Protein AF-A0A6N7I9J4-F1 (afdb_monomer_lite)

Secondary structure (DSSP, 8-state):
-EEEEEEEEEES-TT--S-SEEEEEEEETTEEEEEEE-TTSSEEE--HHHHHHTT--SEEEEEE-HHHHHHHHHHHHHHHHH-GGGGSS--S-S-GGGSSSS--------

Sequence (110 aa):
MEKITYYFIRSWDDKLKKPKGLLRRRIVDGVVHEEEFTRELRWEPTEFFKLYRLGHDDDQYEEITEEEAQAFIARTEEKFRQHPELRDVVKFYRSPSEADRSDSSKEATD

Foldseek 3Di:
DKDKWKKFKAAPPPVPVDTPWIWMWMQDPNDIFIWTCDLVLDTDGDCVVVCVVVVVPSIDIDIDDPVVVVVVSVVSVVVCVVPVVVSPPDDPDPDCPPVPPPDPDDDDDD

Radius of gyration: 17.92 Å; chains: 1; bounding box: 37×56×48 Å

pLDDT: mean 80.72, std 20.87, range [32.56, 98.5]

Structure (mmCIF, N/CA/C/O backbone):
data_AF-A0A6N7I9J4-F1
#
_entry.id   AF-A0A6N7I9J4-F1
#
loop_
_atom_site.group_PDB
_atom_site.id
_atom_site.type_symbol
_atom_site.label_atom_id
_atom_site.label_alt_id
_atom_site.label_comp_id
_atom_site.label_asym_id
_atom_site.label_entity_id
_atom_site.label_seq_id
_atom_site.pdbx_PDB_ins_code
_atom_site.Cartn_x
_atom_site.Cartn_y
_atom_site.Cartn_z
_atom_site.occupancy
_atom_site.B_iso_or_equiv
_atom_site.auth_seq_id
_atom_site.auth_comp_id
_atom_site.auth_asym_id
_atom_site.auth_atom_id
_atom_site.pdbx_PDB_model_num
ATOM 1 N N . MET A 1 1 ? -16.570 3.062 13.212 1.00 76.00 1 MET A N 1
ATOM 2 C CA . MET A 1 1 ? -15.206 3.598 13.485 1.00 76.00 1 MET A CA 1
ATOM 3 C C . MET A 1 1 ? -14.295 3.027 12.423 1.00 76.00 1 MET A C 1
ATOM 5 O O . MET A 1 1 ? -14.326 1.817 12.238 1.00 76.00 1 MET A O 1
ATOM 9 N N . GLU A 1 2 ? -13.561 3.871 11.706 1.00 93.06 2 GLU A N 1
ATOM 10 C CA . GLU A 1 2 ? -12.661 3.425 10.641 1.00 93.06 2 GLU A CA 1
ATOM 11 C C . GLU A 1 2 ? -11.224 3.345 11.162 1.00 93.06 2 GLU A C 1
ATOM 13 O O . GLU A 1 2 ? -10.764 4.238 11.875 1.00 93.06 2 GLU A O 1
ATOM 18 N N . LYS A 1 3 ? -10.522 2.265 10.816 1.00 96.62 3 LYS A N 1
ATOM 19 C CA . LYS A 1 3 ? -9.074 2.133 11.009 1.00 96.62 3 LYS A CA 1
ATOM 20 C C . LYS A 1 3 ? -8.438 1.774 9.676 1.00 96.62 3 LYS A C 1
ATOM 22 O O . LYS A 1 3 ? -8.914 0.855 9.014 1.00 96.62 3 LYS A O 1
ATOM 27 N N . ILE A 1 4 ? -7.352 2.451 9.322 1.00 98.25 4 ILE A N 1
ATOM 28 C CA . ILE A 1 4 ? -6.568 2.163 8.120 1.00 98.25 4 ILE A CA 1
ATOM 29 C C . ILE A 1 4 ? -5.138 1.827 8.535 1.00 98.25 4 ILE A C 1
ATOM 31 O O . ILE A 1 4 ? -4.571 2.481 9.409 1.00 98.25 4 ILE A O 1
ATOM 35 N N . THR A 1 5 ? -4.567 0.803 7.912 1.00 98.50 5 THR A N 1
ATOM 36 C CA . THR A 1 5 ? -3.152 0.448 8.036 1.00 98.50 5 THR A CA 1
ATOM 37 C C . THR A 1 5 ? -2.564 0.280 6.642 1.00 98.50 5 THR A C 1
ATOM 39 O O . THR A 1 5 ? -3.201 -0.330 5.780 1.00 98.50 5 THR A O 1
ATOM 42 N N . TYR A 1 6 ? -1.375 0.831 6.416 1.00 98.38 6 TYR A N 1
ATOM 43 C CA . TYR A 1 6 ? -0.700 0.833 5.122 1.00 98.38 6 TYR A CA 1
ATOM 44 C C . 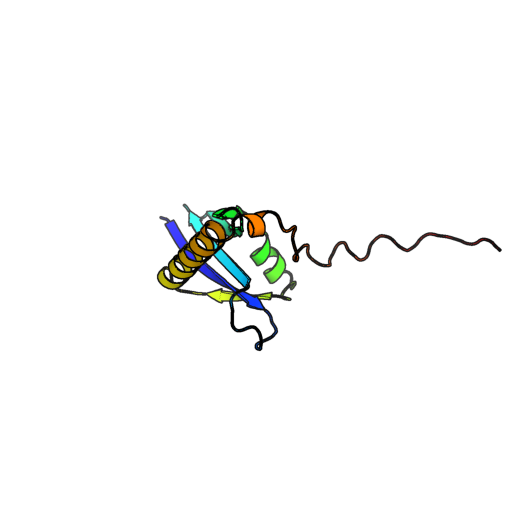TYR A 1 6 ? 0.493 -0.115 5.134 1.00 98.38 6 TYR A C 1
ATOM 46 O O . TYR A 1 6 ? 1.126 -0.304 6.172 1.00 98.38 6 TYR A O 1
ATOM 54 N N . TYR A 1 7 ? 0.808 -0.689 3.973 1.00 97.69 7 TYR A N 1
ATOM 55 C CA . TYR A 1 7 ? 1.940 -1.597 3.832 1.00 97.69 7 TYR A CA 1
ATOM 56 C C . TYR A 1 7 ? 2.665 -1.397 2.502 1.00 97.69 7 TYR A C 1
ATOM 58 O O . TYR A 1 7 ? 2.021 -1.251 1.463 1.00 97.69 7 TYR A O 1
ATOM 66 N N . PHE A 1 8 ? 3.994 -1.462 2.496 1.00 95.81 8 PHE A N 1
ATOM 67 C CA . PHE A 1 8 ? 4.746 -1.642 1.254 1.00 95.81 8 PHE A CA 1
ATOM 68 C C . PHE A 1 8 ? 4.817 -3.112 0.869 1.00 95.81 8 PHE A C 1
ATOM 70 O O . PHE A 1 8 ? 5.028 -3.960 1.727 1.00 95.81 8 PHE A O 1
ATOM 77 N N . ILE A 1 9 ? 4.736 -3.390 -0.433 1.00 93.12 9 ILE A N 1
ATOM 78 C CA . ILE A 1 9 ? 5.117 -4.686 -1.003 1.00 93.12 9 ILE A CA 1
ATOM 79 C C . ILE A 1 9 ? 6.614 -4.645 -1.308 1.00 93.12 9 ILE A C 1
ATOM 81 O O . ILE A 1 9 ? 7.093 -3.731 -1.993 1.00 93.12 9 ILE A O 1
ATOM 85 N N . ARG A 1 10 ? 7.361 -5.629 -0.822 1.00 88.75 10 ARG A N 1
ATOM 86 C CA . ARG A 1 10 ? 8.808 -5.775 -0.989 1.00 88.75 10 ARG A CA 1
ATOM 87 C C . ARG A 1 10 ? 9.111 -7.082 -1.710 1.00 88.75 10 ARG A C 1
ATOM 89 O O . ARG A 1 10 ? 8.451 -8.086 -1.477 1.00 88.75 10 ARG A O 1
ATOM 96 N N . SER A 1 11 ? 10.134 -7.053 -2.559 1.00 81.25 11 SER A N 1
ATOM 97 C CA . SER A 1 11 ? 10.734 -8.289 -3.065 1.00 81.25 11 SER A CA 1
ATOM 98 C C . SER A 1 11 ? 11.361 -9.052 -1.903 1.00 81.25 11 SER A C 1
ATOM 100 O O . SER A 1 11 ? 11.924 -8.418 -1.011 1.00 81.25 11 SER A O 1
ATOM 102 N N . TRP A 1 12 ? 11.353 -10.381 -1.963 1.00 73.75 12 TRP A N 1
ATOM 103 C CA . TRP A 1 12 ? 12.197 -11.204 -1.094 1.00 73.75 12 TRP A CA 1
ATOM 104 C C . TRP A 1 12 ? 13.706 -10.938 -1.305 1.00 73.75 12 TRP A C 1
ATOM 106 O O . TRP A 1 12 ? 14.517 -11.148 -0.410 1.00 73.75 12 TRP A O 1
ATOM 116 N N . ASP A 1 13 ? 14.106 -10.455 -2.490 1.00 75.94 13 ASP A N 1
ATOM 117 C CA . ASP A 1 13 ? 15.496 -10.059 -2.764 1.00 75.94 13 ASP A CA 1
ATOM 118 C C . ASP A 1 13 ? 15.818 -8.667 -2.187 1.00 75.94 13 ASP A C 1
ATOM 120 O O . ASP A 1 13 ? 15.481 -7.636 -2.783 1.00 75.94 13 ASP A O 1
ATOM 124 N N . ASP A 1 14 ? 16.552 -8.652 -1.069 1.00 62.31 14 ASP A N 1
ATOM 125 C CA . ASP A 1 14 ? 17.052 -7.464 -0.358 1.00 62.31 14 ASP A CA 1
ATOM 126 C C . ASP A 1 14 ? 17.863 -6.482 -1.227 1.00 62.31 14 ASP A C 1
ATOM 128 O O . ASP A 1 14 ? 18.050 -5.312 -0.863 1.00 62.31 14 ASP A O 1
ATOM 132 N N . LYS A 1 15 ? 18.352 -6.904 -2.402 1.00 65.25 15 LYS A N 1
ATOM 133 C CA . LYS A 1 15 ? 19.031 -5.998 -3.344 1.00 65.25 15 LYS A CA 1
ATOM 134 C C . LYS A 1 15 ? 18.066 -4.978 -3.952 1.00 65.25 15 LYS A C 1
ATOM 136 O O . LYS A 1 15 ? 18.493 -3.886 -4.344 1.00 65.25 15 LYS A O 1
ATOM 141 N N . LEU A 1 16 ? 16.767 -5.280 -3.996 1.00 64.00 16 LEU A N 1
ATOM 142 C CA . LEU A 1 16 ? 15.726 -4.370 -4.466 1.00 64.00 16 LEU A CA 1
ATOM 143 C C . LEU A 1 16 ? 15.189 -3.518 -3.309 1.00 64.00 16 LEU A C 1
ATOM 145 O O . LEU A 1 16 ? 14.105 -3.734 -2.779 1.00 64.00 16 LEU A O 1
ATOM 149 N N . LYS A 1 17 ? 15.926 -2.455 -2.966 1.00 68.19 17 LYS A N 1
ATOM 150 C CA . LYS A 1 17 ? 15.553 -1.528 -1.877 1.00 68.19 17 LYS A CA 1
ATOM 151 C C . LYS A 1 17 ? 14.251 -0.746 -2.100 1.00 68.19 17 LYS A C 1
ATOM 153 O O . LYS A 1 17 ? 13.772 -0.089 -1.176 1.00 68.19 17 LYS A O 1
ATOM 158 N N . LYS A 1 18 ? 13.693 -0.736 -3.315 1.00 80.94 18 LYS A N 1
ATOM 159 C CA . LYS A 1 18 ? 12.488 0.043 -3.640 1.00 80.94 18 LYS A CA 1
ATOM 160 C C . LYS A 1 18 ? 11.235 -0.819 -3.462 1.00 80.94 18 LYS A C 1
ATOM 162 O O . LYS A 1 18 ? 11.225 -1.944 -3.952 1.00 80.94 18 LYS A O 1
ATOM 167 N N . PRO A 1 19 ? 10.179 -0.302 -2.811 1.00 86.94 19 PRO A N 1
ATOM 168 C CA . PRO A 1 19 ? 8.922 -1.030 -2.710 1.00 86.94 19 PRO A CA 1
ATOM 169 C C . PRO A 1 19 ? 8.295 -1.201 -4.099 1.00 86.94 19 PRO A C 1
ATOM 171 O O . PRO A 1 19 ? 8.345 -0.288 -4.931 1.00 86.94 19 PRO A O 1
ATOM 174 N N . LYS A 1 20 ? 7.723 -2.380 -4.340 1.00 88.44 20 LYS A N 1
ATOM 175 C CA . LYS A 1 20 ? 7.095 -2.783 -5.606 1.00 88.44 20 LYS A CA 1
ATOM 176 C C . LYS A 1 20 ? 5.667 -2.265 -5.736 1.00 88.44 20 LYS A C 1
ATOM 178 O O . LYS A 1 20 ? 5.216 -2.002 -6.847 1.00 88.44 20 LYS A O 1
ATOM 183 N N . GLY A 1 21 ? 4.991 -2.105 -4.605 1.00 92.31 21 GLY A N 1
ATOM 184 C CA . GLY A 1 21 ? 3.594 -1.706 -4.526 1.00 92.31 21 GLY A CA 1
ATOM 185 C C . GLY A 1 21 ? 3.239 -1.177 -3.143 1.00 92.31 21 GLY A C 1
ATOM 186 O O . GLY A 1 21 ? 4.076 -1.155 -2.233 1.00 92.31 21 GLY A O 1
ATOM 187 N N . LEU A 1 22 ? 1.993 -0.742 -3.015 1.00 96.38 22 LEU A N 1
ATOM 188 C CA . LEU A 1 22 ? 1.428 -0.176 -1.801 1.00 96.38 22 LEU A CA 1
ATOM 189 C C . LEU A 1 22 ? 0.069 -0.834 -1.553 1.00 96.38 22 LEU A C 1
ATOM 191 O O . LEU A 1 22 ? -0.784 -0.862 -2.436 1.00 96.38 22 LEU A O 1
ATOM 195 N N . LEU A 1 23 ? -0.125 -1.338 -0.343 1.00 97.81 23 LEU A N 1
ATOM 196 C CA . LEU A 1 23 ? -1.363 -1.944 0.125 1.00 97.81 23 LEU A CA 1
ATOM 197 C C . LEU A 1 23 ? -1.963 -1.087 1.234 1.00 97.81 23 LEU A C 1
ATOM 199 O O . LEU A 1 23 ? -1.252 -0.376 1.950 1.00 97.81 23 LEU A O 1
ATOM 203 N N . ARG A 1 24 ? -3.269 -1.225 1.437 1.00 98.25 24 ARG A N 1
ATOM 204 C CA . ARG A 1 24 ? -3.921 -0.801 2.671 1.00 98.25 24 ARG A CA 1
ATOM 205 C C . ARG A 1 24 ? -4.944 -1.828 3.127 1.00 98.25 24 ARG A C 1
ATOM 207 O O . ARG A 1 24 ? -5.603 -2.480 2.319 1.00 98.25 24 ARG A O 1
ATOM 214 N N . ARG A 1 25 ? -5.102 -1.935 4.440 1.00 98.06 25 ARG A N 1
ATOM 215 C CA . ARG A 1 25 ? -6.201 -2.651 5.081 1.00 98.06 25 ARG A CA 1
ATOM 216 C C . ARG A 1 25 ? -7.066 -1.635 5.811 1.00 98.06 25 ARG A C 1
ATOM 218 O O . ARG A 1 25 ? -6.569 -0.917 6.676 1.00 98.06 25 ARG A O 1
ATOM 225 N N . ARG A 1 26 ? -8.353 -1.590 5.475 1.00 97.94 26 ARG A N 1
ATOM 226 C CA . ARG A 1 26 ? -9.358 -0.764 6.149 1.00 97.94 26 ARG A CA 1
ATOM 227 C C . ARG A 1 26 ? -10.285 -1.649 6.965 1.00 97.94 26 ARG A C 1
ATOM 229 O O . ARG A 1 26 ? -10.699 -2.707 6.500 1.00 97.94 26 ARG A O 1
ATOM 236 N N . ILE A 1 27 ?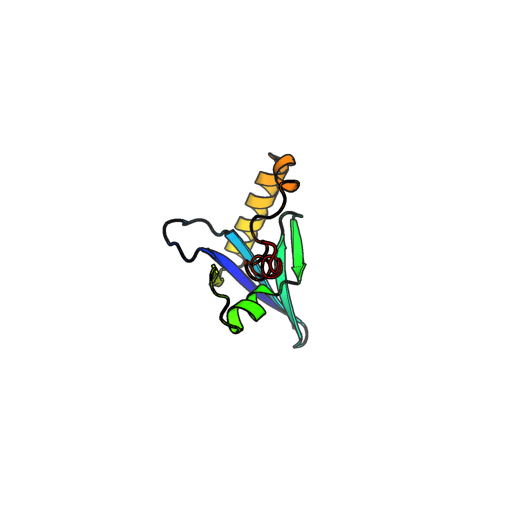 -10.608 -1.220 8.175 1.00 97.69 27 ILE A N 1
ATOM 237 C CA . ILE A 1 27 ? -11.625 -1.836 9.023 1.00 97.69 27 ILE A CA 1
ATOM 238 C C . ILE A 1 27 ? -12.749 -0.818 9.142 1.00 97.69 27 ILE A C 1
ATOM 240 O O . ILE A 1 27 ? -12.576 0.203 9.807 1.00 97.69 27 ILE A O 1
ATOM 244 N N . VAL A 1 28 ? -13.871 -1.087 8.479 1.00 96.44 28 VAL A N 1
ATOM 245 C CA . VAL A 1 28 ? -15.056 -0.223 8.449 1.00 96.44 28 VAL A CA 1
ATOM 246 C C . VAL A 1 28 ? -16.198 -0.997 9.088 1.00 96.44 28 VAL A C 1
ATOM 248 O O . VAL A 1 28 ? -16.603 -2.036 8.582 1.00 96.44 28 VAL A O 1
ATOM 251 N N . ASP A 1 29 ? -16.659 -0.534 10.249 1.00 95.38 29 ASP A N 1
ATOM 252 C CA . ASP A 1 29 ? -17.753 -1.158 11.011 1.00 95.38 29 ASP A CA 1
ATOM 253 C C . ASP A 1 29 ? -17.571 -2.673 11.231 1.00 95.38 29 ASP A C 1
ATOM 255 O O . ASP A 1 29 ? -18.507 -3.466 11.183 1.00 95.38 29 ASP A O 1
ATOM 259 N N . GLY A 1 30 ? -16.320 -3.078 11.479 1.00 94.44 30 GLY A N 1
ATOM 260 C CA . GLY A 1 30 ? -15.927 -4.472 11.707 1.00 94.44 30 GLY A CA 1
ATOM 261 C C . GLY A 1 30 ? -15.673 -5.285 10.434 1.00 94.44 30 GLY A C 1
ATOM 262 O O . GLY A 1 30 ? -15.166 -6.402 10.527 1.00 94.44 30 GLY A O 1
ATOM 263 N N . VAL A 1 31 ? -15.954 -4.730 9.254 1.00 96.31 31 VAL A N 1
ATOM 264 C CA . VAL A 1 31 ? -15.682 -5.359 7.958 1.00 96.31 31 VAL A CA 1
ATOM 265 C C . VAL A 1 31 ? -14.283 -4.981 7.480 1.00 96.31 31 VAL A C 1
ATOM 267 O O . VAL A 1 31 ? -13.896 -3.812 7.490 1.00 96.31 31 VAL A O 1
ATOM 270 N N . VAL A 1 32 ? -13.509 -5.987 7.070 1.00 97.06 32 VAL A N 1
ATOM 271 C CA . VAL A 1 32 ? -12.148 -5.808 6.554 1.00 97.06 32 VAL A CA 1
ATOM 272 C C . VAL A 1 32 ? -12.189 -5.618 5.040 1.00 97.06 32 VAL A C 1
ATOM 274 O O . VAL A 1 32 ? -12.718 -6.462 4.319 1.00 97.06 32 VAL A O 1
ATOM 277 N N . HIS A 1 33 ? -11.571 -4.542 4.563 1.00 97.25 33 HIS A N 1
ATOM 278 C CA . HIS A 1 33 ? -11.339 -4.262 3.151 1.00 97.25 33 HIS A CA 1
ATOM 279 C C . HIS A 1 33 ? -9.833 -4.225 2.895 1.00 97.25 33 HIS A C 1
ATOM 281 O O . HIS A 1 33 ? -9.109 -3.446 3.514 1.00 97.25 33 HIS A O 1
ATOM 287 N N . GLU A 1 34 ? -9.360 -5.083 2.001 1.00 97.81 34 GLU A N 1
ATOM 288 C CA . GLU A 1 34 ? -7.955 -5.180 1.611 1.00 97.81 34 GLU A CA 1
ATOM 289 C C . GLU A 1 34 ? -7.815 -4.646 0.187 1.00 97.81 34 GLU A C 1
ATOM 291 O O . GLU A 1 34 ? -8.516 -5.098 -0.721 1.00 97.81 34 GLU A O 1
ATOM 296 N N . GLU A 1 35 ? -6.945 -3.655 -0.004 1.00 98.00 35 GLU A N 1
ATOM 297 C CA . GLU A 1 35 ? -6.818 -2.935 -1.269 1.00 98.00 35 GLU A CA 1
ATOM 298 C C . GLU A 1 35 ? -5.350 -2.712 -1.647 1.00 98.00 35 GLU A C 1
ATOM 300 O O . GLU A 1 35 ? -4.485 -2.553 -0.783 1.00 98.00 35 GLU A O 1
ATOM 305 N N . GLU A 1 36 ? -5.081 -2.656 -2.947 1.00 96.88 36 GLU A N 1
ATOM 306 C CA . GLU A 1 36 ? -3.790 -2.307 -3.538 1.00 96.88 36 GLU A CA 1
ATOM 307 C C . GLU A 1 36 ? -3.906 -0.989 -4.306 1.00 96.88 36 GLU A C 1
ATOM 309 O O . GLU A 1 36 ? -4.918 -0.718 -4.958 1.00 96.88 36 GLU A O 1
ATOM 314 N N . PHE A 1 37 ? -2.874 -0.151 -4.222 1.00 95.31 37 PHE A N 1
ATOM 315 C CA . PHE A 1 37 ? -2.774 1.053 -5.033 1.00 95.31 37 PHE A CA 1
ATOM 316 C C . PHE A 1 37 ? -2.207 0.702 -6.409 1.00 95.31 37 PHE A C 1
ATOM 318 O O . PHE A 1 37 ? -1.036 0.347 -6.556 1.00 95.31 37 PHE A O 1
ATOM 325 N N . THR A 1 38 ? -3.063 0.799 -7.417 1.00 89.88 38 THR A N 1
ATOM 326 C CA . THR A 1 38 ? -2.786 0.329 -8.776 1.00 89.88 38 THR A CA 1
ATOM 327 C C . THR A 1 38 ? -2.136 1.411 -9.646 1.00 89.88 38 THR A C 1
ATOM 329 O O . THR A 1 38 ? -2.012 2.577 -9.256 1.00 89.88 38 THR A O 1
ATOM 332 N N . ARG A 1 39 ? -1.699 1.044 -10.859 1.00 82.88 39 ARG A N 1
ATOM 333 C CA . ARG A 1 39 ? -1.079 1.990 -11.814 1.00 82.88 39 ARG A CA 1
ATOM 334 C C . ARG A 1 39 ? -2.086 3.000 -12.370 1.00 82.88 39 ARG A C 1
ATOM 336 O O . ARG A 1 39 ? -1.714 4.057 -12.867 1.00 82.88 39 ARG A O 1
ATOM 343 N N . GLU A 1 40 ? -3.358 2.688 -12.212 1.00 87.12 40 GLU A N 1
ATOM 344 C CA . GLU A 1 40 ? -4.537 3.463 -12.536 1.00 87.12 40 GLU A CA 1
ATOM 345 C C . GLU A 1 40 ? -4.789 4.572 -11.504 1.00 87.12 40 GLU A C 1
ATOM 347 O O . GLU A 1 40 ? -5.785 5.287 -11.606 1.00 87.12 40 GLU A O 1
ATOM 352 N N . LEU A 1 41 ? -3.871 4.729 -10.539 1.00 90.44 41 LEU A N 1
ATOM 353 C CA . LEU A 1 41 ? -3.884 5.749 -9.492 1.00 90.44 41 LEU A CA 1
ATOM 354 C C . LEU A 1 41 ? -5.134 5.673 -8.611 1.00 90.44 41 LEU A C 1
ATOM 356 O O . LEU A 1 41 ? -5.665 6.684 -8.155 1.00 90.44 41 LEU A O 1
ATOM 360 N N . ARG A 1 42 ? -5.611 4.451 -8.370 1.00 94.00 42 ARG A N 1
ATOM 361 C CA . ARG A 1 42 ? -6.752 4.174 -7.500 1.00 94.00 42 ARG A CA 1
ATOM 362 C C . ARG A 1 42 ? -6.512 2.930 -6.661 1.00 94.00 42 ARG A C 1
ATOM 364 O O . ARG A 1 42 ? -5.757 2.034 -7.039 1.00 94.00 42 ARG A O 1
ATO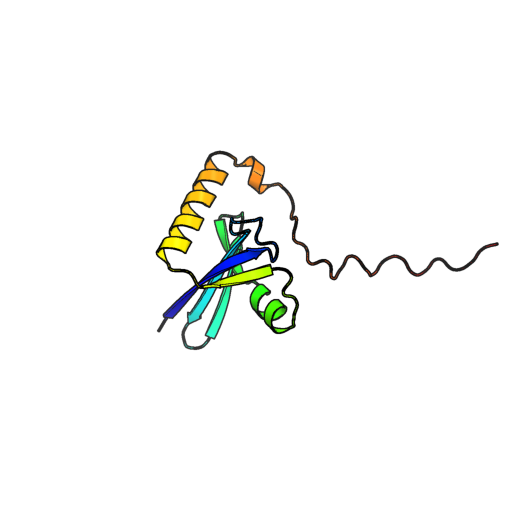M 371 N N . TRP A 1 43 ? -7.197 2.893 -5.528 1.00 96.38 43 TRP A N 1
ATOM 372 C CA . TRP A 1 43 ? -7.274 1.719 -4.674 1.00 96.38 43 TRP A CA 1
ATOM 373 C C . TRP A 1 43 ? -8.247 0.708 -5.275 1.00 96.38 43 TRP A C 1
ATOM 375 O O . TRP A 1 43 ? -9.390 1.060 -5.566 1.00 96.38 43 TRP A O 1
ATOM 385 N N . GLU A 1 44 ? -7.801 -0.531 -5.443 1.00 96.19 44 GLU A N 1
ATOM 386 C CA . GLU A 1 44 ? -8.631 -1.641 -5.915 1.00 96.19 44 GLU A CA 1
ATOM 387 C C . GLU A 1 44 ? -8.593 -2.806 -4.924 1.00 96.19 44 GLU A C 1
ATOM 389 O O . GLU A 1 44 ? -7.564 -2.999 -4.273 1.00 96.19 44 GLU A O 1
ATOM 394 N N . PRO A 1 45 ? -9.674 -3.599 -4.796 1.00 96.56 45 PRO A N 1
ATOM 395 C CA . PRO A 1 45 ? -9.656 -4.817 -3.994 1.00 96.56 45 PRO A CA 1
ATOM 396 C C . PRO A 1 45 ? -8.505 -5.742 -4.400 1.00 96.56 45 PRO A C 1
ATOM 398 O O . PRO A 1 45 ? -8.263 -5.947 -5.589 1.00 96.56 45 PRO A O 1
ATOM 401 N N . THR A 1 46 ? -7.825 -6.334 -3.421 1.00 94.44 46 THR A N 1
ATOM 402 C CA . THR A 1 46 ? -6.698 -7.243 -3.672 1.00 94.44 46 THR A CA 1
ATOM 403 C C . THR A 1 46 ? -6.841 -8.552 -2.907 1.00 94.44 46 THR A C 1
ATOM 405 O O . THR A 1 46 ? -7.341 -8.588 -1.784 1.00 94.44 46 THR A O 1
ATOM 408 N N . GLU A 1 47 ? -6.358 -9.642 -3.503 1.00 93.00 47 GLU A N 1
ATOM 409 C CA . GLU A 1 47 ? -6.235 -10.941 -2.833 1.00 93.00 47 GLU A CA 1
ATOM 410 C C . GLU A 1 47 ? -4.859 -11.144 -2.177 1.00 93.00 47 GLU A C 1
ATOM 412 O O . GLU A 1 47 ? -4.629 -12.195 -1.577 1.00 93.00 47 GLU A O 1
ATOM 417 N N . PHE A 1 48 ? -3.954 -10.157 -2.244 1.00 92.56 48 PHE A N 1
ATOM 418 C CA . PHE A 1 48 ? -2.566 -10.287 -1.785 1.00 92.56 48 PHE A CA 1
ATOM 419 C C . PHE A 1 48 ? -2.450 -10.890 -0.375 1.00 92.56 48 PHE A C 1
ATOM 421 O O . PHE A 1 48 ? -1.808 -11.919 -0.191 1.00 92.56 48 PHE A O 1
ATOM 428 N N . PHE A 1 49 ? -3.135 -10.323 0.624 1.00 93.00 49 PHE A N 1
ATOM 429 C CA . PHE A 1 49 ? -3.052 -10.823 2.003 1.00 93.00 49 PHE A CA 1
ATOM 430 C C . PHE A 1 49 ? -3.640 -12.227 2.168 1.00 93.00 49 PHE A C 1
ATOM 432 O O . PHE A 1 49 ? -3.183 -12.996 3.013 1.00 93.00 49 PHE A O 1
ATOM 439 N N . LYS A 1 50 ? -4.677 -12.568 1.396 1.00 91.75 50 LYS A N 1
ATOM 440 C CA . LYS A 1 50 ? -5.263 -13.911 1.400 1.00 91.75 50 LYS A CA 1
ATOM 441 C C . LYS A 1 50 ? -4.260 -14.920 0.849 1.00 91.75 50 LYS A C 1
ATOM 443 O O . LYS A 1 50 ? -4.056 -15.942 1.492 1.00 91.75 50 LYS A O 1
ATOM 448 N N . LEU A 1 51 ? -3.623 -14.618 -0.279 1.00 89.75 51 LEU A N 1
ATOM 449 C CA . LEU A 1 51 ? -2.598 -15.470 -0.884 1.00 89.75 51 LEU A CA 1
ATOM 450 C C . LEU A 1 51 ? -1.367 -15.604 0.021 1.00 89.75 51 LEU A C 1
ATOM 452 O O . LEU A 1 51 ? -0.904 -16.719 0.244 1.00 89.75 51 LEU A O 1
ATOM 456 N N . TYR A 1 52 ? -0.922 -14.510 0.639 1.00 90.50 52 TYR A N 1
ATOM 457 C CA . TYR A 1 52 ? 0.175 -14.527 1.605 1.00 90.50 52 TYR A CA 1
ATOM 458 C C . TYR A 1 52 ? -0.125 -15.450 2.798 1.00 90.50 52 TYR A C 1
ATOM 460 O O . TYR A 1 52 ? 0.687 -16.296 3.160 1.00 90.50 52 TYR A O 1
ATOM 468 N N . ARG A 1 53 ? -1.335 -15.370 3.379 1.00 92.12 53 ARG A N 1
ATOM 469 C CA . ARG A 1 53 ? -1.779 -16.280 4.458 1.00 92.12 53 ARG A CA 1
ATOM 470 C C . ARG A 1 53 ? -1.824 -17.753 4.032 1.00 92.12 53 ARG A C 1
ATOM 472 O O . ARG A 1 53 ? -1.763 -18.623 4.894 1.00 92.12 53 ARG A O 1
ATOM 479 N N . LEU A 1 54 ? -1.959 -18.027 2.734 1.00 93.44 54 LEU A N 1
ATOM 480 C CA . LEU A 1 54 ? -1.939 -19.375 2.160 1.00 93.44 54 LEU A CA 1
ATOM 481 C C . LEU A 1 54 ? -0.520 -19.854 1.797 1.00 93.44 54 LEU A C 1
ATOM 483 O O . LEU A 1 54 ? -0.384 -20.959 1.280 1.00 93.44 54 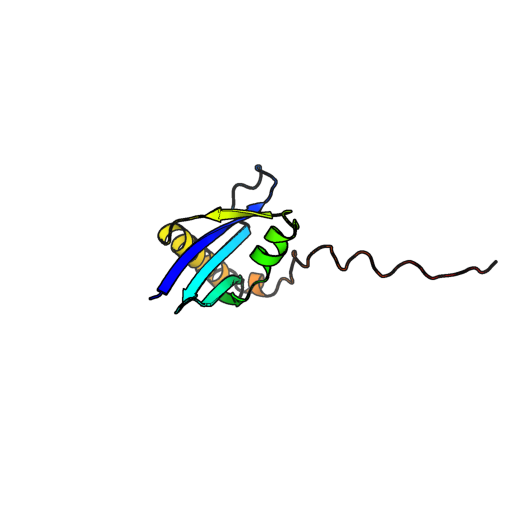LEU A O 1
ATOM 487 N N . GLY A 1 55 ? 0.520 -19.063 2.084 1.00 89.50 55 GLY A N 1
ATOM 488 C CA . GLY A 1 55 ? 1.918 -19.413 1.816 1.00 89.50 55 GLY A CA 1
ATOM 489 C C . GLY A 1 55 ? 2.416 -19.031 0.419 1.00 89.50 55 GLY A C 1
ATOM 490 O O . GLY A 1 55 ? 3.415 -19.575 -0.029 1.00 89.50 55 GLY A O 1
ATOM 491 N N . HIS A 1 56 ? 1.728 -18.127 -0.287 1.00 86.50 56 HIS A N 1
ATOM 492 C CA . HIS A 1 56 ? 2.239 -17.512 -1.518 1.00 86.50 56 HIS A CA 1
ATOM 493 C C . HIS A 1 56 ? 2.974 -16.205 -1.178 1.00 86.50 56 HIS A C 1
ATOM 495 O O . HIS A 1 56 ? 2.427 -15.115 -1.361 1.00 86.50 56 HIS A O 1
ATOM 501 N N . ASP A 1 57 ? 4.179 -16.319 -0.626 1.00 81.31 57 ASP A N 1
ATOM 502 C CA . ASP A 1 57 ? 4.950 -15.232 -0.006 1.00 81.31 57 ASP A CA 1
ATOM 503 C C . ASP A 1 57 ? 6.218 -14.833 -0.789 1.00 81.31 57 ASP A C 1
ATOM 505 O O . ASP A 1 57 ? 7.155 -14.266 -0.218 1.00 81.31 57 ASP A O 1
ATOM 509 N N . ASP A 1 58 ? 6.202 -15.043 -2.117 1.00 81.94 58 ASP A N 1
ATOM 510 C CA . ASP A 1 58 ? 7.234 -14.576 -3.068 1.00 81.94 58 ASP A CA 1
ATOM 511 C C . ASP A 1 58 ? 7.576 -13.083 -2.882 1.00 81.94 58 ASP A C 1
ATOM 513 O O . ASP A 1 58 ? 8.694 -12.638 -3.153 1.00 81.94 58 ASP A O 1
ATOM 517 N N . ASP A 1 59 ? 6.593 -12.309 -2.416 1.00 87.19 59 ASP A N 1
ATOM 518 C CA . ASP A 1 59 ? 6.736 -10.930 -1.979 1.00 87.19 59 ASP A CA 1
ATOM 519 C C . ASP A 1 59 ? 6.330 -10.787 -0.508 1.00 87.19 59 ASP A C 1
ATOM 521 O O . ASP A 1 59 ? 5.345 -11.362 -0.039 1.00 87.19 59 ASP A O 1
ATOM 525 N N . GLN A 1 60 ? 7.071 -9.947 0.206 1.00 89.31 60 GLN A N 1
ATOM 526 C CA . GLN A 1 60 ? 6.830 -9.609 1.603 1.00 89.31 60 GLN A CA 1
ATOM 527 C C . GLN A 1 60 ? 6.032 -8.312 1.709 1.00 89.31 60 GLN A C 1
ATOM 529 O O . GLN A 1 60 ? 6.040 -7.486 0.791 1.00 89.31 60 GLN A O 1
ATOM 534 N N . TYR A 1 61 ? 5.369 -8.098 2.845 1.00 92.31 61 TYR A N 1
ATOM 535 C CA . TYR A 1 61 ? 4.764 -6.808 3.153 1.00 92.31 61 TYR A CA 1
ATOM 536 C C . TYR A 1 61 ? 5.236 -6.257 4.496 1.00 92.31 61 TYR A C 1
ATOM 538 O O . TYR A 1 61 ? 5.370 -6.976 5.481 1.00 92.31 61 TYR A O 1
ATOM 546 N N . GLU A 1 62 ? 5.479 -4.954 4.516 1.00 93.69 62 GLU A N 1
ATOM 547 C CA . GLU A 1 62 ? 6.021 -4.211 5.652 1.00 93.69 62 GLU A CA 1
ATOM 548 C C . GLU A 1 62 ? 5.017 -3.123 6.028 1.00 93.69 62 GLU A C 1
ATOM 550 O O . GLU A 1 62 ? 4.605 -2.368 5.150 1.00 93.69 62 GLU A O 1
ATOM 555 N N . GLU A 1 63 ? 4.589 -3.059 7.293 1.00 96.94 63 GLU A N 1
ATOM 556 C CA . GLU A 1 63 ? 3.715 -1.978 7.775 1.00 96.94 63 GLU A CA 1
ATOM 557 C C . GLU A 1 63 ? 4.463 -0.647 7.752 1.00 96.94 63 GLU A C 1
ATOM 559 O O . GLU A 1 63 ? 5.627 -0.582 8.141 1.00 96.94 63 GLU A O 1
ATOM 564 N N . ILE A 1 64 ? 3.787 0.404 7.297 1.00 97.38 64 ILE A N 1
ATOM 565 C CA . ILE A 1 64 ? 4.367 1.737 7.123 1.00 97.38 64 ILE A CA 1
ATOM 566 C C . ILE A 1 64 ? 3.463 2.813 7.707 1.00 97.38 64 ILE A C 1
ATOM 568 O O . ILE A 1 64 ? 2.275 2.581 7.972 1.00 97.38 64 ILE A O 1
ATOM 572 N N . THR A 1 65 ? 4.009 4.017 7.855 1.00 97.88 65 THR A N 1
ATOM 573 C CA . THR A 1 65 ? 3.204 5.165 8.269 1.00 97.88 65 THR A CA 1
ATOM 574 C C . THR A 1 65 ? 2.317 5.674 7.131 1.00 97.88 65 THR A C 1
ATOM 576 O O . THR A 1 65 ? 2.539 5.405 5.945 1.00 97.88 65 THR A O 1
ATOM 579 N N . GLU A 1 66 ? 1.287 6.443 7.485 1.00 97.75 66 GLU A N 1
ATOM 580 C CA . GLU A 1 66 ? 0.446 7.107 6.489 1.00 97.75 66 GLU A CA 1
ATOM 581 C C . GLU A 1 66 ? 1.259 8.099 5.645 1.00 97.75 66 GLU A C 1
ATOM 583 O O . GLU A 1 66 ? 1.075 8.170 4.432 1.00 97.75 66 GLU A O 1
ATOM 588 N N . GLU A 1 67 ? 2.216 8.808 6.241 1.00 97.94 67 GLU A N 1
ATOM 589 C CA . GLU A 1 67 ? 3.085 9.754 5.535 1.00 97.94 67 GLU A CA 1
ATOM 590 C C . GLU A 1 67 ? 3.934 9.056 4.463 1.00 97.94 67 GLU A C 1
ATOM 592 O O . GLU A 1 67 ? 4.079 9.571 3.351 1.00 97.94 67 GLU A O 1
ATOM 597 N N . GLU A 1 68 ? 4.456 7.863 4.756 1.00 97.25 68 GLU A N 1
ATOM 598 C CA . GLU A 1 68 ? 5.203 7.053 3.788 1.00 97.25 68 GLU A CA 1
ATOM 599 C C . GLU A 1 68 ? 4.314 6.574 2.634 1.00 97.25 68 GLU A C 1
ATOM 601 O O . GLU A 1 68 ? 4.740 6.585 1.469 1.00 97.25 68 GLU A O 1
ATOM 606 N N . ALA A 1 69 ? 3.066 6.204 2.936 1.00 97.25 69 ALA A N 1
ATOM 607 C CA . ALA A 1 69 ? 2.069 5.846 1.934 1.00 97.25 69 ALA A CA 1
ATOM 608 C C . ALA A 1 69 ? 1.731 7.042 1.028 1.00 97.25 69 ALA A C 1
ATOM 610 O O . ALA A 1 69 ? 1.766 6.917 -0.199 1.00 97.25 69 ALA A O 1
ATOM 611 N N . GLN A 1 70 ? 1.492 8.224 1.602 1.00 97.50 70 GLN A N 1
ATOM 612 C CA . GLN A 1 70 ? 1.215 9.444 0.835 1.00 97.50 70 GLN A CA 1
ATOM 613 C C . GLN A 1 70 ? 2.408 9.854 -0.034 1.00 97.50 70 GLN A C 1
ATOM 615 O O . GLN A 1 70 ? 2.242 10.187 -1.209 1.00 97.50 70 GLN A O 1
ATOM 620 N N . ALA A 1 71 ? 3.632 9.745 0.488 1.00 96.12 71 ALA A N 1
ATOM 621 C CA . ALA A 1 71 ? 4.841 9.991 -0.292 1.00 96.12 71 ALA A CA 1
ATOM 622 C C . ALA A 1 71 ? 4.994 8.995 -1.459 1.00 96.12 71 ALA A C 1
ATOM 624 O O . ALA A 1 71 ? 5.499 9.364 -2.525 1.00 96.12 71 ALA A O 1
ATOM 625 N N . PHE A 1 72 ? 4.560 7.737 -1.295 1.00 94.75 72 PHE A N 1
ATOM 626 C CA . PHE A 1 72 ? 4.489 6.755 -2.384 1.00 94.75 72 PHE A CA 1
ATOM 627 C C . PHE A 1 72 ? 3.467 7.142 -3.452 1.00 94.75 72 PHE A C 1
ATOM 629 O O . PHE A 1 72 ? 3.764 7.043 -4.647 1.00 94.75 72 PHE A O 1
ATOM 636 N N . ILE A 1 73 ? 2.276 7.571 -3.047 1.00 95.06 73 ILE A N 1
ATOM 637 C CA . ILE A 1 73 ? 1.220 7.968 -3.981 1.00 95.06 73 ILE A CA 1
ATOM 638 C C . ILE A 1 73 ? 1.692 9.172 -4.795 1.00 95.06 73 ILE A C 1
ATOM 640 O O . ILE A 1 73 ? 1.769 9.079 -6.019 1.00 95.06 73 ILE A O 1
ATOM 644 N N . ALA A 1 74 ? 2.157 10.232 -4.129 1.00 95.62 74 ALA A N 1
ATOM 645 C CA . ALA A 1 74 ? 2.594 11.465 -4.780 1.00 95.62 74 ALA A CA 1
ATOM 646 C C . ALA A 1 74 ? 3.704 11.233 -5.820 1.00 95.62 74 ALA A C 1
ATOM 648 O O . ALA A 1 74 ? 3.622 11.728 -6.945 1.00 95.62 74 ALA A O 1
ATOM 649 N N . ARG A 1 75 ? 4.728 10.426 -5.499 1.00 92.31 75 ARG A N 1
ATOM 650 C CA . ARG A 1 75 ? 5.791 10.103 -6.473 1.00 92.31 75 ARG A CA 1
ATOM 651 C C . ARG A 1 75 ? 5.286 9.265 -7.649 1.00 92.31 75 ARG A C 1
ATOM 653 O O . ARG A 1 75 ? 5.832 9.365 -8.745 1.00 92.31 75 ARG A O 1
ATOM 660 N N . THR A 1 76 ? 4.288 8.412 -7.423 1.00 90.56 76 THR A N 1
ATOM 661 C CA . THR A 1 76 ? 3.715 7.542 -8.460 1.00 90.56 76 THR A CA 1
ATOM 662 C C . THR A 1 76 ? 2.847 8.359 -9.408 1.00 90.56 76 THR A C 1
ATOM 664 O O . THR A 1 76 ? 2.975 8.231 -10.625 1.00 90.56 76 THR A O 1
ATOM 667 N N . GLU A 1 77 ? 2.037 9.262 -8.859 1.00 90.94 77 GLU A N 1
ATO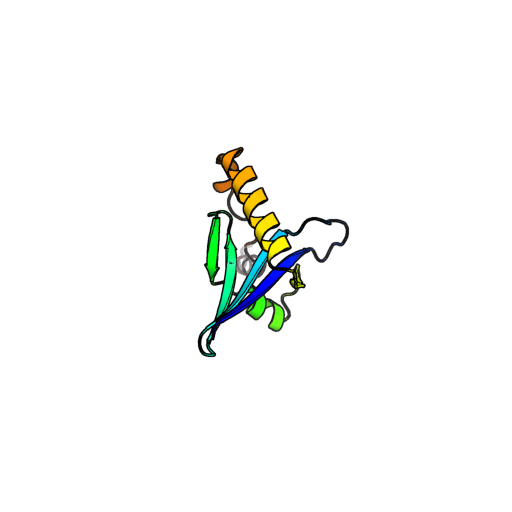M 668 C CA . GLU A 1 77 ? 1.273 10.248 -9.619 1.00 90.94 77 GLU A CA 1
ATOM 669 C C . GLU A 1 77 ? 2.186 11.153 -10.446 1.00 90.94 77 GLU A C 1
ATOM 671 O O . GLU A 1 77 ? 1.950 11.314 -11.642 1.00 90.94 77 GLU A O 1
ATOM 676 N N . GLU A 1 78 ? 3.251 11.696 -9.845 1.00 93.06 78 GLU A N 1
ATOM 677 C CA . GLU A 1 78 ? 4.241 12.520 -10.548 1.00 93.06 78 GLU A CA 1
ATOM 678 C C . GLU A 1 78 ? 4.882 11.749 -11.702 1.00 93.06 78 GLU A C 1
ATOM 680 O O . GLU A 1 78 ? 4.889 12.218 -12.840 1.00 93.06 78 GLU A O 1
ATOM 685 N N . LYS A 1 79 ? 5.351 10.524 -11.436 1.00 88.50 79 LYS A N 1
ATOM 686 C CA . LYS A 1 79 ? 5.951 9.663 -12.457 1.00 88.50 79 LYS A CA 1
ATOM 687 C C . LYS A 1 79 ? 5.001 9.451 -13.632 1.00 88.50 79 LYS A C 1
ATOM 689 O O . LYS A 1 79 ? 5.419 9.598 -14.772 1.00 88.50 79 LYS A O 1
ATOM 694 N N . PHE A 1 80 ? 3.738 9.121 -13.377 1.00 88.00 80 PHE A N 1
ATOM 695 C CA . PHE A 1 80 ? 2.766 8.885 -14.444 1.00 88.00 80 PHE A CA 1
ATOM 696 C C . PHE A 1 80 ? 2.234 10.156 -15.101 1.00 88.00 80 PHE A C 1
ATOM 698 O O . PHE A 1 80 ? 1.659 10.074 -16.184 1.00 88.00 80 PHE A O 1
ATOM 705 N N . ARG A 1 81 ? 2.392 11.316 -14.466 1.00 89.25 81 ARG A N 1
ATOM 706 C CA . ARG A 1 81 ? 2.147 12.610 -15.104 1.00 89.25 81 ARG A CA 1
ATOM 707 C C . ARG A 1 81 ? 3.246 12.931 -16.114 1.00 89.25 81 ARG A C 1
ATOM 709 O O . ARG A 1 81 ? 2.937 13.405 -17.199 1.00 89.25 81 ARG A O 1
ATOM 716 N N . GLN A 1 82 ? 4.501 12.657 -15.758 1.00 90.44 82 GLN A N 1
ATOM 717 C CA . GLN A 1 82 ? 5.661 12.842 -16.637 1.00 90.44 82 GLN A CA 1
ATOM 718 C C . GLN A 1 82 ? 5.729 11.782 -17.745 1.00 90.44 82 GLN A C 1
ATOM 720 O O . GLN A 1 82 ? 6.166 12.083 -18.851 1.00 90.44 82 GLN A O 1
ATOM 725 N N . HIS A 1 83 ? 5.276 10.565 -17.437 1.00 87.81 83 HIS A N 1
ATOM 726 C CA . HIS A 1 83 ? 5.375 9.384 -18.292 1.00 87.81 83 HIS A CA 1
ATOM 727 C C . HIS A 1 83 ? 4.032 8.641 -18.406 1.00 87.81 83 HIS A C 1
ATOM 729 O O . HIS A 1 83 ? 3.880 7.542 -17.851 1.00 87.81 83 HIS A O 1
ATOM 735 N N . PRO A 1 84 ? 3.018 9.230 -19.064 1.00 84.81 84 PRO A N 1
ATOM 736 C CA . PRO A 1 84 ? 1.707 8.601 -19.219 1.00 84.81 84 PRO A CA 1
ATOM 737 C C . PRO A 1 84 ? 1.769 7.268 -19.981 1.00 84.81 84 PRO A C 1
ATOM 739 O O . PRO A 1 84 ? 0.982 6.371 -19.686 1.00 84.81 84 PRO A O 1
ATOM 742 N N . GLU A 1 85 ? 2.739 7.092 -20.882 1.00 82.31 85 GLU A N 1
ATOM 743 C CA . GLU A 1 85 ? 2.975 5.868 -21.659 1.00 82.31 85 GLU A CA 1
ATOM 744 C C . GLU A 1 85 ? 3.283 4.642 -20.790 1.00 82.31 85 GLU A C 1
ATOM 746 O O . GLU A 1 85 ? 3.039 3.505 -21.190 1.00 82.31 85 GLU A O 1
ATOM 751 N N . LEU A 1 86 ? 3.793 4.851 -19.571 1.00 80.19 86 LEU A N 1
ATOM 752 C CA . LEU A 1 86 ? 4.102 3.757 -18.650 1.00 80.19 86 LEU A CA 1
ATOM 753 C C . LEU A 1 86 ? 2.850 3.123 -18.027 1.00 80.19 86 LEU A C 1
ATOM 755 O O . LEU A 1 86 ? 2.977 2.111 -17.334 1.00 80.19 86 LEU A O 1
ATOM 759 N N . ARG A 1 87 ? 1.661 3.703 -18.238 1.00 72.19 87 ARG A N 1
ATOM 760 C CA . ARG A 1 87 ? 0.388 3.133 -17.772 1.00 72.19 87 ARG A CA 1
ATOM 761 C C . ARG A 1 87 ? -0.059 1.936 -18.611 1.00 72.19 87 ARG A C 1
ATOM 763 O O . ARG A 1 87 ? -0.643 1.014 -18.055 1.00 72.19 87 ARG A O 1
ATOM 770 N N . ASP A 1 88 ? 0.277 1.917 -19.901 1.00 64.94 88 ASP A N 1
ATOM 771 C CA . ASP A 1 88 ? -0.215 0.914 -20.858 1.00 64.94 88 ASP A CA 1
ATOM 772 C C . ASP A 1 88 ? 0.663 -0.351 -20.936 1.00 64.94 88 ASP A C 1
ATOM 774 O O . ASP A 1 88 ? 0.347 -1.307 -21.648 1.00 64.94 88 ASP A O 1
ATOM 778 N N . VAL A 1 89 ? 1.775 -0.399 -20.192 1.00 58.78 89 VAL A N 1
ATOM 779 C CA . VAL A 1 89 ? 2.669 -1.565 -20.174 1.00 58.78 89 VAL A CA 1
ATOM 780 C C . VAL A 1 89 ? 2.046 -2.681 -19.325 1.00 58.78 89 VAL A C 1
ATOM 782 O O . VAL A 1 89 ? 2.069 -2.650 -18.093 1.00 58.78 89 VAL A O 1
ATOM 785 N N . VAL A 1 90 ? 1.482 -3.675 -20.015 1.00 45.78 90 VAL A N 1
ATOM 786 C CA . VAL A 1 90 ? 0.807 -4.860 -19.463 1.00 45.78 90 VAL A CA 1
ATOM 787 C C . VAL A 1 90 ? 1.679 -5.605 -18.435 1.00 45.78 90 VAL A C 1
ATOM 789 O O . VAL A 1 90 ? 2.855 -5.880 -18.660 1.00 45.78 90 VAL A O 1
ATOM 792 N N . LYS A 1 91 ? 1.051 -5.930 -17.296 1.00 48.72 91 LYS A N 1
ATOM 793 C CA . LYS A 1 91 ? 1.526 -6.667 -16.108 1.00 48.72 91 LYS A CA 1
ATOM 794 C C . LYS A 1 91 ? 2.751 -7.588 -16.299 1.00 48.72 91 LYS A C 1
ATOM 796 O O . LYS A 1 91 ? 2.631 -8.666 -16.868 1.00 48.72 91 LYS A O 1
ATOM 801 N N . PHE A 1 92 ? 3.838 -7.296 -15.581 1.00 37.88 92 PHE A N 1
ATOM 802 C CA . PHE A 1 92 ? 4.612 -8.340 -14.894 1.00 37.88 92 PHE A CA 1
ATOM 803 C C . PHE A 1 92 ? 4.121 -8.387 -13.450 1.00 37.88 92 PHE A C 1
ATOM 805 O O . PHE A 1 92 ? 4.552 -7.575 -12.646 1.00 37.88 92 PHE A O 1
ATOM 812 N N . TYR A 1 93 ? 3.108 -9.215 -13.209 1.00 38.41 93 TYR A N 1
ATOM 813 C CA . TYR A 1 93 ? 2.718 -9.906 -11.967 1.00 38.41 93 TYR A CA 1
ATOM 814 C C . TYR A 1 93 ? 1.295 -10.441 -12.208 1.00 38.41 93 TYR A C 1
ATOM 816 O O . TYR A 1 93 ? 0.297 -9.977 -11.661 1.00 38.41 93 TYR A O 1
ATOM 824 N N . ARG A 1 94 ? 1.195 -11.386 -13.149 1.00 37.06 94 ARG A N 1
ATOM 825 C CA . ARG A 1 94 ? 0.205 -12.462 -13.078 1.00 37.06 94 ARG A CA 1
ATOM 826 C C . ARG A 1 94 ? 0.923 -13.552 -12.285 1.00 37.06 94 ARG A C 1
ATOM 828 O O . ARG A 1 94 ? 2.043 -13.895 -12.656 1.00 37.06 94 ARG A O 1
ATOM 835 N N . SER A 1 95 ? 0.351 -14.000 -11.171 1.00 32.56 95 SER A N 1
ATOM 836 C CA . SER A 1 95 ? 0.907 -15.083 -10.356 1.00 32.56 95 SER A CA 1
ATOM 837 C C . SER A 1 95 ? 1.372 -16.252 -11.241 1.00 32.56 95 SER A C 1
ATOM 839 O O . SER A 1 95 ? 0.650 -16.598 -12.181 1.00 32.56 95 SER A O 1
ATOM 841 N N . PRO A 1 96 ? 2.514 -16.904 -10.956 1.00 36.06 96 PRO A N 1
ATOM 842 C CA . PRO A 1 96 ? 2.975 -18.056 -11.732 1.00 36.06 96 PRO A CA 1
ATOM 843 C C . PRO A 1 96 ? 2.062 -19.297 -11.644 1.00 36.06 96 PRO A C 1
ATOM 845 O O . PRO A 1 96 ? 2.402 -20.335 -12.198 1.00 36.06 96 PRO A O 1
ATOM 848 N N . SER A 1 97 ? 0.893 -19.235 -10.996 1.00 41.75 97 SER A N 1
ATOM 849 C CA . SER A 1 97 ? 0.015 -20.399 -10.813 1.00 41.75 97 SER A CA 1
ATOM 850 C C . SER A 1 97 ? -0.842 -20.774 -12.032 1.00 41.75 97 SER A C 1
ATOM 852 O O . SER A 1 97 ? -1.548 -21.778 -11.980 1.00 41.75 97 SER A O 1
ATOM 854 N N . GLU A 1 98 ? -0.758 -20.037 -13.146 1.00 40.69 98 GLU A N 1
ATOM 855 C CA . GLU A 1 98 ? -1.401 -20.415 -14.421 1.00 40.69 98 GLU A CA 1
ATOM 856 C C . GLU A 1 98 ? -0.409 -20.732 -15.555 1.00 40.69 98 GLU A C 1
ATOM 858 O O . GLU A 1 98 ? -0.836 -20.997 -16.676 1.00 40.69 98 GLU A O 1
ATOM 863 N N . ALA A 1 99 ? 0.904 -20.745 -15.294 1.00 39.38 99 ALA A N 1
ATOM 864 C CA . ALA A 1 99 ? 1.897 -21.103 -16.314 1.00 39.38 99 ALA A CA 1
ATOM 865 C C . ALA A 1 99 ? 2.092 -22.624 -16.482 1.00 39.38 99 ALA A C 1
ATOM 867 O O . ALA A 1 99 ? 2.729 -23.040 -17.442 1.00 39.38 99 ALA A O 1
ATOM 868 N N . ASP A 1 100 ? 1.511 -23.447 -15.601 1.00 43.09 100 ASP A N 1
ATOM 869 C CA . ASP A 1 100 ? 1.824 -24.884 -15.514 1.00 43.09 100 ASP A CA 1
ATOM 870 C C . ASP A 1 100 ? 0.642 -25.823 -15.825 1.00 43.09 100 ASP A C 1
ATOM 872 O O . ASP A 1 100 ? 0.583 -26.973 -15.393 1.00 43.09 100 ASP A O 1
ATOM 876 N N . ARG A 1 101 ? -0.346 -25.352 -16.596 1.00 43.12 101 ARG A N 1
ATOM 877 C CA . ARG A 1 101 ? -1.415 -26.217 -17.128 1.00 43.12 101 ARG A CA 1
ATOM 878 C C . ARG A 1 101 ? -1.712 -25.923 -18.588 1.00 43.12 101 ARG A C 1
ATOM 880 O O . ARG A 1 101 ? -2.814 -25.493 -18.908 1.00 43.12 101 ARG A O 1
ATOM 887 N N . SER A 1 102 ? -0.745 -26.156 -19.472 1.00 43.94 102 SER A N 1
ATOM 888 C CA . SER A 1 102 ? -0.987 -26.429 -20.900 1.00 43.94 102 SER A CA 1
ATOM 889 C C . SER A 1 102 ? 0.283 -26.942 -21.592 1.00 43.94 102 SER A C 1
ATOM 891 O O . SER A 1 102 ? 0.731 -26.334 -22.552 1.00 43.94 102 SER A O 1
ATOM 893 N N . ASP A 1 103 ? 0.867 -28.053 -21.130 1.00 42.72 103 ASP A N 1
ATOM 894 C CA . ASP A 1 103 ? 1.531 -28.986 -22.059 1.00 42.72 103 ASP A CA 1
ATOM 895 C C . ASP A 1 103 ? 1.668 -30.394 -21.452 1.00 42.72 103 ASP A C 1
ATOM 897 O O . ASP A 1 103 ? 2.710 -30.830 -20.970 1.00 42.72 103 ASP A O 1
ATOM 901 N N . SER A 1 104 ? 0.554 -31.118 -21.392 1.00 44.41 104 SER A N 1
ATOM 902 C CA . SER A 1 104 ? 0.555 -32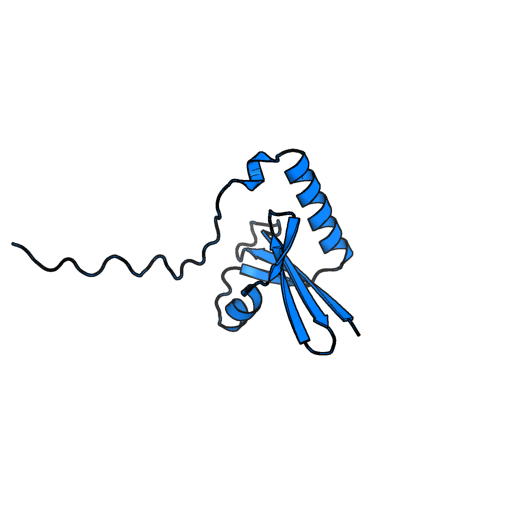.572 -21.198 1.00 44.41 104 SER A CA 1
ATOM 903 C C . SER A 1 104 ? -0.700 -33.140 -21.831 1.00 44.41 104 SER A C 1
ATOM 905 O O . SER A 1 104 ? -1.669 -33.458 -21.150 1.00 44.41 104 SER A O 1
ATOM 907 N N . SER A 1 105 ? -0.703 -33.174 -23.163 1.00 47.69 105 SER A N 1
ATOM 908 C CA . SER A 1 105 ? -1.384 -34.185 -23.984 1.00 47.69 105 SER A CA 1
ATOM 909 C C . SER A 1 105 ? -1.083 -33.912 -25.455 1.00 47.69 105 SER A C 1
ATOM 911 O O . SER A 1 105 ? -1.849 -33.252 -26.153 1.00 47.69 105 SER A O 1
ATOM 913 N N . LYS A 1 106 ? 0.035 -34.454 -25.935 1.00 44.69 106 LYS A N 1
ATOM 914 C CA . LYS A 1 106 ? 0.078 -35.048 -27.272 1.00 44.69 106 LYS A CA 1
ATOM 915 C C . LYS A 1 106 ? 0.653 -36.446 -27.126 1.00 44.69 106 LYS A C 1
ATOM 917 O O . LYS A 1 106 ? 1.861 -36.650 -27.079 1.00 44.69 106 LYS A O 1
ATOM 922 N N . GLU A 1 107 ? -0.278 -37.376 -26.957 1.00 40.47 107 GLU A N 1
ATOM 923 C CA . GLU A 1 107 ? -0.094 -38.789 -27.238 1.00 40.47 107 GLU A CA 1
ATOM 924 C C . GLU A 1 107 ? 0.528 -38.988 -28.627 1.00 40.47 107 GLU A C 1
ATOM 926 O O . GLU A 1 107 ? 0.119 -38.369 -29.608 1.00 40.47 107 GLU A O 1
ATOM 931 N N . ALA A 1 108 ? 1.535 -39.859 -28.642 1.00 42.44 108 ALA A N 1
ATOM 932 C CA . ALA A 1 108 ? 1.806 -40.904 -29.622 1.00 42.44 108 ALA A CA 1
ATOM 933 C C . ALA A 1 108 ? 1.356 -40.680 -31.075 1.00 42.44 108 ALA A C 1
ATOM 935 O O . ALA A 1 108 ? 0.190 -40.866 -31.413 1.00 42.44 108 ALA A O 1
ATOM 936 N N . THR A 1 109 ? 2.327 -40.485 -31.968 1.00 41.34 109 THR A N 1
ATOM 937 C CA . THR A 1 109 ? 2.389 -41.206 -33.251 1.00 41.34 109 THR A CA 1
ATOM 938 C C . THR A 1 109 ? 3.845 -41.206 -33.731 1.00 41.34 109 THR A C 1
ATOM 940 O O . THR A 1 109 ? 4.345 -40.154 -34.122 1.00 41.34 109 THR A O 1
ATOM 943 N N . ASP A 1 110 ? 4.552 -42.325 -33.571 1.00 38.88 110 ASP A N 1
ATOM 944 C CA . ASP A 1 110 ? 5.057 -43.197 -34.656 1.00 38.88 110 ASP A CA 1
ATOM 945 C C . ASP A 1 110 ? 5.786 -44.409 -34.041 1.00 38.88 110 ASP A C 1
ATOM 947 O O . ASP A 1 110 ? 6.656 -44.195 -33.161 1.00 38.88 110 ASP A O 1
#